Protein AF-A0A6P4IHX4-F1 (afdb_monomer)

Secondary structure (DSSP, 8-state):
------------------------HHHHHHHHHHHHHHHHHHTS-HHHHHHHHHHHHHHHHH--HHHHHHHHHHHHHHHHHHHHHHT--TT--HHHHHHHHHHHHHHHHHHHHHHHHHHHHHTT-HHHHHHGGGS--

Radius of gyration: 39.43 Å; Cα contacts (8 Å, |Δi|>4): 23; chains: 1; bounding box: 61×36×142 Å

Structure (mmCIF, N/CA/C/O backbone):
data_AF-A0A6P4IHX4-F1
#
_entry.id   AF-A0A6P4IHX4-F1
#
loop_
_atom_site.group_PDB
_atom_site.id
_atom_site.type_symbol
_atom_site.label_atom_id
_atom_site.label_alt_id
_atom_site.label_comp_id
_atom_site.label_asym_id
_atom_site.label_entity_id
_atom_site.label_seq_id
_atom_site.pdbx_PDB_ins_code
_atom_site.Cartn_x
_atom_site.Cartn_y
_atom_site.Cartn_z
_atom_site.occupancy
_atom_site.B_iso_or_equiv
_atom_site.auth_seq_id
_atom_site.auth_comp_id
_atom_site.auth_asym_id
_atom_site.auth_atom_id
_atom_site.pdbx_PDB_model_num
ATOM 1 N N . MET A 1 1 ? -36.033 1.390 111.497 1.00 37.97 1 MET A N 1
ATOM 2 C CA . MET A 1 1 ? -34.728 1.277 110.821 1.00 37.97 1 MET A CA 1
ATOM 3 C C . MET A 1 1 ? -34.992 1.172 109.328 1.00 37.97 1 MET A C 1
ATOM 5 O O . MET A 1 1 ? -35.688 0.250 108.931 1.00 37.97 1 MET A O 1
ATOM 9 N N . SER A 1 2 ? -34.483 2.158 108.582 1.00 41.50 2 SER A N 1
ATOM 10 C CA . SER A 1 2 ? -34.182 2.141 107.138 1.00 41.50 2 SER A CA 1
ATOM 11 C C . SER A 1 2 ? -35.314 2.346 106.110 1.00 41.50 2 SER A C 1
ATOM 13 O O . SER A 1 2 ? -35.940 1.413 105.625 1.00 41.50 2 SER A O 1
ATOM 15 N N . ASP A 1 3 ? -35.494 3.632 105.795 1.00 39.03 3 ASP A N 1
ATOM 16 C CA . ASP A 1 3 ? -35.328 4.294 104.488 1.00 39.03 3 ASP A CA 1
ATOM 17 C C . ASP A 1 3 ? -36.286 4.122 103.288 1.00 39.03 3 ASP A C 1
ATOM 19 O O . ASP A 1 3 ? -36.531 3.060 102.725 1.00 39.03 3 ASP A O 1
ATOM 23 N N . HIS A 1 4 ? -36.727 5.315 102.866 1.00 42.31 4 HIS A N 1
ATOM 24 C CA . HIS A 1 4 ? -37.283 5.789 101.601 1.00 42.31 4 HIS A CA 1
ATOM 25 C C . HIS A 1 4 ? -36.839 5.071 100.309 1.00 42.31 4 HIS A C 1
ATOM 27 O O . HIS A 1 4 ? -35.656 4.856 100.093 1.00 42.31 4 HIS A O 1
ATOM 33 N N . HIS A 1 5 ? -37.758 4.944 99.336 1.00 39.78 5 HIS A N 1
ATOM 34 C CA . HIS A 1 5 ? -37.693 5.752 98.104 1.00 39.78 5 HIS A CA 1
ATOM 35 C C . HIS A 1 5 ? -38.994 5.734 97.280 1.00 39.78 5 HIS A C 1
ATOM 37 O O . HIS A 1 5 ? -39.622 4.715 97.014 1.00 39.78 5 HIS A O 1
ATOM 43 N N . LYS A 1 6 ? -39.365 6.942 96.858 1.00 42.62 6 LYS A N 1
ATOM 44 C CA . LYS A 1 6 ? -40.478 7.341 95.994 1.00 42.62 6 LYS A CA 1
ATOM 45 C C . LYS A 1 6 ? -40.019 7.298 94.534 1.00 42.62 6 LYS A C 1
ATOM 47 O O . LYS A 1 6 ? -38.975 7.869 94.243 1.00 42.62 6 LYS A O 1
ATOM 52 N N . SER A 1 7 ? -40.804 6.748 93.603 1.00 36.88 7 SER A N 1
ATOM 53 C CA . SER A 1 7 ? -40.843 7.265 92.219 1.00 36.88 7 SER A CA 1
ATOM 54 C C . SER A 1 7 ? -42.035 6.756 91.393 1.00 36.88 7 SER A C 1
ATOM 56 O O . SER A 1 7 ? -42.055 5.666 90.842 1.00 36.88 7 SER A O 1
ATOM 58 N N . SER A 1 8 ? -43.035 7.635 91.325 1.00 35.47 8 SER A N 1
ATOM 59 C CA . SER A 1 8 ? -43.867 7.995 90.169 1.00 35.47 8 SER A CA 1
ATOM 60 C C . SER A 1 8 ? -43.667 7.206 88.863 1.00 35.47 8 SER A C 1
ATOM 62 O O . SER A 1 8 ? -42.659 7.344 88.165 1.00 35.47 8 SER A O 1
ATOM 64 N N . SER A 1 9 ? -44.722 6.492 88.474 1.00 39.66 9 SER A N 1
ATOM 65 C CA . SER A 1 9 ? -44.988 6.010 87.121 1.00 39.66 9 SER A CA 1
ATOM 66 C C . SER A 1 9 ? -45.097 7.181 86.132 1.00 39.66 9 SER A C 1
ATOM 68 O O . SER A 1 9 ? -46.128 7.853 86.056 1.00 39.66 9 SER A O 1
ATOM 70 N N . ARG A 1 10 ? -44.050 7.421 85.336 1.00 38.50 10 ARG A N 1
ATOM 71 C CA . ARG A 1 10 ? -44.093 8.342 84.190 1.00 38.50 10 ARG A CA 1
ATOM 72 C C . ARG A 1 10 ? -44.126 7.553 82.884 1.00 38.50 10 ARG A C 1
ATOM 74 O O . ARG A 1 10 ? -43.140 6.953 82.467 1.00 38.50 10 ARG A O 1
ATOM 81 N N . SER A 1 11 ? -45.293 7.597 82.250 1.00 43.78 11 SER A N 1
ATOM 82 C CA . SER A 1 11 ? -45.588 7.196 80.875 1.00 43.78 11 SER A CA 1
ATOM 83 C C . SER A 1 11 ? -44.483 7.589 79.883 1.00 43.78 11 SER A C 1
ATOM 85 O O . SER A 1 11 ? -44.185 8.776 79.725 1.00 43.78 11 SER A O 1
ATOM 87 N N . LYS A 1 12 ? -43.942 6.616 79.145 1.00 40.66 12 LYS A N 1
ATOM 88 C CA . LYS A 1 12 ? -43.183 6.854 77.910 1.00 40.66 12 LYS A CA 1
ATOM 89 C C . LYS A 1 12 ? -43.951 6.260 76.734 1.00 40.66 12 LYS A C 1
ATOM 91 O O . LYS A 1 12 ? -43.830 5.086 76.411 1.00 40.66 12 LYS A O 1
ATOM 96 N N . SER A 1 13 ? -44.771 7.104 76.118 1.00 41.66 13 SER A N 1
ATOM 97 C CA . SER A 1 13 ? -45.309 6.897 74.780 1.00 41.66 13 SER A CA 1
ATOM 98 C C . SER A 1 13 ? -44.179 7.100 73.765 1.00 41.66 13 SER A C 1
ATOM 100 O O . SER A 1 13 ? -43.834 8.222 73.391 1.00 41.66 13 SER A O 1
ATOM 102 N N . GLU A 1 14 ? -43.556 6.008 73.328 1.00 42.78 14 GLU A N 1
ATOM 103 C CA . GLU A 1 14 ? -42.599 6.062 72.225 1.00 42.78 14 GLU A CA 1
ATOM 104 C C . GLU A 1 14 ? -43.345 6.255 70.899 1.00 42.78 14 GLU A C 1
ATOM 106 O O . GLU A 1 14 ? -44.074 5.397 70.399 1.00 42.78 14 GLU A O 1
ATOM 111 N N . LYS A 1 15 ? -43.182 7.458 70.348 1.00 42.06 15 LYS A N 1
ATOM 112 C CA . LYS A 1 15 ? -43.713 7.898 69.061 1.00 42.06 15 LYS A CA 1
ATOM 113 C C . LYS A 1 15 ? -43.128 7.037 67.934 1.00 42.06 15 LYS A C 1
ATOM 115 O O . LYS A 1 15 ? -41.939 7.125 67.635 1.00 42.06 15 LYS A O 1
ATOM 120 N N . LYS A 1 16 ? -43.975 6.273 67.235 1.00 45.44 16 LYS A N 1
ATOM 121 C CA . LYS A 1 16 ? -43.646 5.708 65.916 1.00 45.44 16 LYS A CA 1
ATOM 122 C C . LYS A 1 16 ? -43.424 6.860 64.929 1.00 45.44 16 LYS A C 1
ATOM 124 O O . LYS A 1 16 ? -44.371 7.485 64.462 1.00 45.44 16 LYS A O 1
ATOM 129 N N . LEU A 1 17 ? -42.163 7.149 64.615 1.00 41.41 17 LEU A N 1
ATOM 130 C CA . LEU A 1 17 ? -41.785 8.083 63.557 1.00 41.41 17 LEU A CA 1
ATOM 131 C C . LEU A 1 17 ? -42.208 7.510 62.197 1.00 41.41 17 LEU A C 1
ATOM 133 O O . LEU A 1 17 ? -41.604 6.572 61.674 1.00 41.41 17 LEU A O 1
ATOM 137 N N . HIS A 1 18 ? -43.256 8.087 61.612 1.00 44.84 18 HIS A N 1
ATOM 138 C CA . HIS A 1 18 ? -43.625 7.854 60.222 1.00 44.84 18 HIS A CA 1
ATOM 139 C C . HIS A 1 18 ? -42.471 8.282 59.307 1.00 44.84 18 HIS A C 1
ATOM 141 O O . HIS A 1 18 ? -42.215 9.468 59.104 1.00 44.84 18 HIS A O 1
ATOM 147 N N . LYS A 1 19 ? -41.764 7.308 58.725 1.00 50.34 19 LYS A N 1
ATOM 148 C CA . LYS A 1 19 ? -40.764 7.550 57.680 1.00 50.34 19 LYS A CA 1
ATOM 149 C C . LYS A 1 19 ? -41.489 7.989 56.408 1.00 50.34 19 LYS A C 1
ATOM 151 O O . LYS A 1 19 ? -41.909 7.155 55.605 1.00 50.34 19 LYS A O 1
ATOM 156 N N . VAL A 1 20 ? -41.661 9.300 56.244 1.00 49.84 20 VAL A N 1
ATOM 157 C CA . VAL A 1 20 ? -42.208 9.915 55.030 1.00 49.84 20 VAL A CA 1
ATOM 158 C C . VAL A 1 20 ? -41.314 9.507 53.859 1.00 49.84 20 VAL A C 1
ATOM 160 O O . VAL A 1 20 ? -40.174 9.954 53.725 1.00 49.84 20 VAL A O 1
ATOM 163 N N . LYS A 1 21 ? -41.808 8.599 53.010 1.00 57.47 21 LYS A N 1
ATOM 164 C CA . LYS A 1 21 ? -41.170 8.282 51.731 1.00 57.47 21 LYS A CA 1
ATOM 165 C C . LYS A 1 21 ? -41.309 9.517 50.846 1.00 57.47 21 LYS A C 1
ATOM 167 O O . LYS A 1 21 ? -42.325 9.683 50.182 1.00 57.47 21 LYS A O 1
ATOM 172 N N . SER A 1 22 ? -40.286 10.369 50.843 1.00 55.59 22 SER A N 1
ATOM 173 C CA . SER A 1 22 ? -40.121 11.430 49.848 1.00 55.59 22 SER A CA 1
ATOM 174 C C . SER A 1 22 ? -40.274 10.817 48.448 1.00 55.59 22 SER A C 1
ATOM 176 O O . SER A 1 22 ? -39.455 10.001 48.006 1.00 55.59 22 SER A O 1
ATOM 178 N N . HIS A 1 23 ? -41.389 11.135 47.787 1.00 62.31 23 HIS A N 1
ATOM 179 C CA . HIS A 1 23 ? -41.649 10.757 46.405 1.00 62.31 23 HIS A CA 1
ATOM 180 C C . HIS A 1 23 ? -40.810 11.674 45.518 1.00 62.31 23 HIS A C 1
ATOM 182 O O . HIS A 1 23 ? -41.264 12.722 45.074 1.00 62.31 23 HIS A O 1
ATOM 188 N N . ASP A 1 24 ? -39.564 11.273 45.291 1.00 73.19 24 ASP A N 1
ATOM 189 C CA . ASP A 1 24 ? -38.663 11.942 44.364 1.00 73.19 24 ASP A CA 1
ATOM 190 C C . ASP A 1 24 ? -38.947 11.438 42.929 1.00 73.19 24 ASP A C 1
ATOM 192 O O . ASP A 1 24 ? -38.629 10.281 42.593 1.00 73.19 24 ASP A O 1
ATOM 196 N N . PRO A 1 25 ? -39.575 12.259 42.065 1.00 70.50 25 PRO A N 1
ATOM 197 C CA . PRO A 1 25 ? -39.900 11.870 40.699 1.00 70.50 25 PRO A CA 1
ATOM 198 C C . PRO A 1 25 ? -38.644 11.548 39.873 1.00 70.50 25 PRO A C 1
ATOM 200 O O . PRO A 1 25 ? -38.707 10.651 39.024 1.00 70.50 25 PRO A O 1
ATOM 203 N N . LEU A 1 26 ? -37.482 12.151 40.176 1.00 66.75 26 LEU A N 1
ATOM 204 C CA . LEU A 1 26 ? -36.218 11.832 39.504 1.00 66.75 26 LEU A CA 1
ATOM 205 C C . LEU A 1 26 ? -35.734 10.424 39.851 1.00 66.75 26 LEU A C 1
ATOM 207 O O . LEU A 1 26 ? -35.276 9.692 38.969 1.00 66.75 26 LEU A O 1
ATOM 211 N N . LYS A 1 27 ? -35.876 9.977 41.106 1.00 73.62 27 LYS A N 1
ATOM 212 C CA . LYS A 1 27 ? -35.527 8.593 41.491 1.00 73.62 27 LYS A CA 1
ATOM 213 C C . LYS A 1 27 ? -36.417 7.569 40.789 1.00 73.62 27 LYS A C 1
ATOM 215 O O . LYS A 1 27 ? -35.935 6.512 40.371 1.00 73.62 27 LYS A O 1
ATOM 220 N N . LYS A 1 28 ? -37.706 7.876 40.609 1.00 75.69 28 LYS A N 1
ATOM 221 C CA . LYS A 1 28 ? -38.658 7.025 39.873 1.00 75.69 28 LYS A CA 1
ATOM 222 C C . LYS A 1 28 ? -38.330 6.978 38.377 1.00 75.69 28 LYS A C 1
ATOM 224 O O . LYS A 1 28 ? -38.352 5.896 37.785 1.00 75.69 28 LYS A O 1
ATOM 229 N N . GLN A 1 29 ? -37.967 8.114 37.781 1.00 74.75 29 GLN A N 1
ATOM 230 C CA . GLN A 1 29 ? -37.556 8.211 36.379 1.00 74.75 29 GLN A CA 1
ATOM 231 C C . GLN A 1 29 ? -36.240 7.461 36.117 1.00 74.75 29 GLN A C 1
ATOM 233 O O . GLN A 1 29 ? -36.190 6.636 35.203 1.00 74.75 29 GLN A O 1
ATOM 238 N N . LYS A 1 30 ? -35.221 7.631 36.973 1.00 74.00 30 LYS A N 1
ATOM 239 C CA . LYS A 1 30 ? -33.947 6.889 36.901 1.00 74.00 30 LYS A CA 1
ATOM 240 C C . LYS A 1 30 ? -34.155 5.376 37.010 1.00 74.00 30 LYS A C 1
ATOM 242 O O . LYS A 1 30 ? -33.624 4.622 36.197 1.00 74.00 30 LYS A O 1
ATOM 247 N N . LYS A 1 31 ? -35.000 4.912 37.943 1.00 80.19 31 LYS A N 1
ATOM 248 C CA . LYS A 1 31 ? -35.352 3.482 38.062 1.00 80.19 31 LYS A CA 1
ATOM 249 C C . LYS A 1 31 ? -36.050 2.942 36.811 1.00 80.19 31 LYS A C 1
ATOM 251 O O . LYS A 1 31 ? -35.769 1.820 36.391 1.00 80.19 31 LYS A O 1
ATOM 256 N N . ARG A 1 32 ? -36.944 3.723 36.193 1.00 78.44 32 ARG A N 1
ATOM 257 C CA . ARG A 1 32 ? -37.621 3.345 34.940 1.00 78.44 32 ARG A CA 1
ATOM 258 C C . ARG A 1 32 ? -36.645 3.279 33.763 1.00 78.44 32 ARG A C 1
ATOM 260 O O . ARG A 1 32 ? -36.706 2.316 33.003 1.00 78.44 32 ARG A O 1
ATOM 267 N N . ALA A 1 33 ? -35.734 4.243 33.640 1.00 75.69 33 ALA A N 1
ATOM 268 C CA . ALA A 1 33 ? -34.693 4.248 32.613 1.00 75.69 33 ALA A CA 1
ATOM 269 C C . ALA A 1 33 ? -33.747 3.043 32.757 1.00 75.69 33 ALA A C 1
ATOM 271 O O . ALA A 1 33 ? -33.537 2.308 31.795 1.00 75.69 33 ALA A O 1
ATOM 272 N N . LEU A 1 34 ? -33.283 2.756 33.978 1.00 76.94 34 LEU A N 1
ATOM 273 C CA . LEU A 1 34 ? -32.429 1.601 34.266 1.00 76.94 34 LEU A CA 1
ATOM 274 C C . LEU A 1 34 ? -33.136 0.266 33.967 1.00 76.94 34 LEU A C 1
ATOM 276 O O . LEU A 1 34 ? -32.531 -0.653 33.418 1.00 76.94 34 LEU A O 1
ATOM 280 N N . LYS A 1 35 ? -34.440 0.164 34.265 1.00 77.81 35 LYS A N 1
ATOM 281 C CA . LYS A 1 35 ? -35.260 -1.013 33.928 1.00 77.81 35 LYS A CA 1
ATOM 282 C C . LYS A 1 35 ? -35.427 -1.185 32.412 1.00 77.81 35 LYS A C 1
ATOM 284 O O . LYS A 1 35 ? -35.396 -2.315 31.933 1.00 77.81 35 LYS A O 1
ATOM 289 N N . LYS A 1 36 ? -35.579 -0.091 31.654 1.00 71.38 36 LYS A N 1
ATOM 290 C CA . LYS A 1 36 ? -35.624 -0.120 30.179 1.00 71.38 36 LYS A CA 1
ATOM 291 C C . LYS A 1 36 ? -34.280 -0.549 29.581 1.00 71.38 36 LYS A C 1
ATOM 293 O O . LYS A 1 36 ? -34.272 -1.375 28.674 1.00 71.38 36 LYS A O 1
ATOM 298 N N . LEU A 1 37 ? -33.167 -0.054 30.127 1.00 66.12 37 LEU A N 1
ATOM 299 C CA . LEU A 1 37 ? -31.821 -0.439 29.698 1.00 66.12 37 LEU A CA 1
ATOM 300 C C . LEU A 1 37 ? -31.554 -1.930 29.957 1.00 66.12 37 LEU A C 1
ATOM 302 O O . LEU A 1 37 ? -31.129 -2.636 29.051 1.00 66.12 37 LEU A O 1
ATOM 306 N N . ARG A 1 38 ? -31.898 -2.438 31.150 1.00 68.69 38 ARG A N 1
ATOM 307 C CA . ARG A 1 38 ? -31.767 -3.868 31.492 1.00 68.69 38 ARG A CA 1
ATOM 308 C C . ARG A 1 38 ? -32.622 -4.782 30.613 1.00 68.69 38 ARG A C 1
ATOM 310 O O . ARG A 1 38 ? -32.167 -5.852 30.235 1.00 68.69 38 ARG A O 1
ATOM 317 N N . ARG A 1 39 ? -33.842 -4.362 30.259 1.00 66.00 39 ARG A N 1
ATOM 318 C CA . ARG A 1 39 ? -34.708 -5.127 29.344 1.00 66.00 39 ARG A CA 1
ATOM 319 C C . ARG A 1 39 ? -34.155 -5.184 27.923 1.00 66.00 39 ARG A C 1
ATOM 321 O O . ARG A 1 39 ? -34.258 -6.225 27.293 1.00 66.00 39 ARG A O 1
ATOM 328 N N . ARG A 1 40 ? -33.545 -4.097 27.437 1.00 61.09 40 ARG A N 1
ATOM 329 C CA . ARG A 1 40 ? -32.833 -4.112 26.152 1.00 61.09 40 ARG A CA 1
ATOM 330 C C . ARG A 1 40 ? -31.572 -4.970 26.223 1.00 61.09 40 ARG A C 1
ATOM 332 O O . ARG A 1 40 ? -31.344 -5.738 25.308 1.00 61.09 40 ARG A O 1
ATOM 339 N N . ALA A 1 41 ? -30.820 -4.914 27.320 1.00 59.66 41 ALA A N 1
ATOM 340 C CA . ALA A 1 41 ? -29.628 -5.741 27.511 1.00 59.66 41 ALA A CA 1
ATOM 341 C C . ALA A 1 41 ? -29.933 -7.251 27.525 1.00 59.66 41 ALA A C 1
ATOM 343 O O . ALA A 1 41 ? -29.129 -8.025 27.029 1.00 59.66 41 ALA A O 1
ATOM 344 N N . ALA A 1 42 ? -31.097 -7.673 28.030 1.00 61.41 42 ALA A N 1
ATOM 345 C CA . ALA A 1 42 ? -31.510 -9.081 28.021 1.00 61.41 42 ALA A CA 1
ATOM 346 C C . ALA A 1 42 ? -31.842 -9.626 26.616 1.00 61.41 42 ALA A C 1
ATOM 348 O O . ALA A 1 42 ? -31.764 -10.830 26.402 1.00 61.41 42 ALA A O 1
ATOM 349 N N . ALA A 1 43 ? -32.200 -8.756 25.666 1.00 65.88 43 ALA A N 1
ATOM 350 C CA . ALA A 1 43 ? -32.455 -9.136 24.274 1.00 65.88 43 ALA A CA 1
ATOM 351 C C . ALA A 1 43 ? -31.176 -9.163 23.422 1.00 65.88 43 ALA A C 1
ATOM 353 O O . ALA A 1 43 ? -31.205 -9.593 22.271 1.00 65.88 43 ALA A O 1
ATOM 354 N N . VAL A 1 44 ? -30.057 -8.680 23.964 1.00 67.69 44 VAL A N 1
ATOM 355 C CA . VAL A 1 44 ? -28.795 -8.600 23.242 1.00 67.69 44 VAL A CA 1
ATOM 356 C C . VAL A 1 44 ? -27.872 -9.677 23.784 1.00 67.69 44 VAL A C 1
ATOM 358 O O . VAL A 1 44 ? -27.513 -9.676 24.959 1.00 67.69 44 VAL A O 1
ATOM 361 N N . ASN A 1 45 ? -27.492 -10.617 22.920 1.00 83.94 45 ASN A N 1
ATOM 362 C CA . ASN A 1 45 ? -26.494 -11.629 23.240 1.00 83.94 45 ASN A CA 1
ATOM 363 C C . ASN A 1 45 ? -25.152 -10.920 23.490 1.00 83.94 45 ASN A C 1
ATOM 365 O O . ASN A 1 45 ? -24.418 -10.610 22.554 1.00 83.94 45 ASN A O 1
ATOM 369 N N . PHE A 1 46 ? -24.872 -10.604 24.756 1.00 84.62 46 PHE A N 1
ATOM 370 C CA . PHE A 1 46 ? -23.704 -9.831 25.172 1.00 84.62 46 PHE A CA 1
ATOM 371 C C . PHE A 1 46 ? -22.375 -10.446 24.690 1.00 84.62 46 PHE A C 1
ATOM 373 O O . PHE A 1 46 ? -21.562 -9.696 24.146 1.00 84.62 46 PHE A O 1
ATOM 380 N N . PRO A 1 47 ? -22.152 -11.777 24.779 1.00 89.19 47 PRO A N 1
ATOM 381 C CA . PRO A 1 47 ? -20.998 -12.424 24.150 1.00 89.19 47 PRO A CA 1
ATOM 382 C C . PRO A 1 47 ? -20.875 -12.140 22.649 1.00 89.19 47 PRO A C 1
ATOM 384 O O . PRO A 1 47 ? -19.800 -11.774 22.175 1.00 89.19 47 PRO A O 1
ATOM 387 N N . TYR A 1 48 ? -21.976 -12.263 21.905 1.00 90.00 48 TYR A N 1
ATOM 388 C CA . TYR A 1 48 ? -21.993 -12.021 20.463 1.00 90.00 48 TYR A CA 1
ATOM 389 C C . TYR A 1 48 ? -21.763 -10.543 20.120 1.00 90.00 48 TYR A C 1
ATOM 391 O O . TYR A 1 48 ? -20.973 -10.224 19.236 1.00 90.00 48 TYR A O 1
ATOM 399 N N . GLN A 1 49 ? -22.373 -9.623 20.866 1.00 89.31 49 GLN A N 1
ATOM 400 C CA . GLN A 1 49 ? -22.160 -8.187 20.696 1.00 89.31 49 GLN A CA 1
ATOM 401 C C . GLN A 1 49 ? -20.709 -7.791 21.001 1.00 89.31 49 GLN A C 1
ATOM 403 O O . GLN A 1 49 ? -20.116 -7.000 20.268 1.00 89.31 49 GLN A O 1
ATOM 408 N N . LEU A 1 50 ? -20.112 -8.366 22.049 1.00 90.69 50 LEU A N 1
ATOM 409 C CA . LEU A 1 50 ? -18.706 -8.159 22.382 1.00 90.69 50 LEU A CA 1
ATOM 410 C C . LEU A 1 50 ? -17.782 -8.728 21.297 1.00 90.69 50 LEU A C 1
ATOM 412 O O . LEU A 1 50 ? -16.779 -8.099 20.959 1.00 90.69 50 LEU A O 1
ATOM 416 N N . PHE A 1 51 ? -18.118 -9.890 20.730 1.00 93.12 51 PHE A N 1
ATOM 417 C CA . PHE A 1 51 ? -17.413 -10.461 19.584 1.00 93.12 51 PHE A CA 1
ATOM 418 C C . PHE A 1 51 ? -17.465 -9.528 18.367 1.00 93.12 51 PHE A C 1
ATOM 420 O O . PHE A 1 51 ? -16.410 -9.186 17.832 1.00 93.12 51 PHE A O 1
ATOM 427 N N . LEU A 1 52 ? -18.657 -9.062 17.977 1.00 92.25 52 LEU A N 1
ATOM 428 C CA . LEU A 1 52 ? -18.832 -8.122 16.866 1.00 92.25 52 LEU A CA 1
ATOM 429 C C . LEU A 1 52 ? -18.049 -6.830 17.098 1.00 92.25 52 LEU A C 1
ATOM 431 O O . LEU A 1 52 ? -17.323 -6.389 16.215 1.00 92.25 52 LEU A O 1
ATOM 435 N N . TYR A 1 53 ? -18.120 -6.264 18.303 1.00 90.44 53 TYR A N 1
ATOM 436 C CA . TYR A 1 53 ? -17.367 -5.064 18.660 1.00 90.44 53 TYR A CA 1
ATOM 437 C C . TYR A 1 53 ? -15.852 -5.271 18.537 1.00 90.44 53 TYR A C 1
ATOM 439 O O . TYR A 1 53 ? -15.151 -4.443 17.960 1.00 90.44 53 TYR A O 1
ATOM 447 N N . ARG A 1 54 ? -15.325 -6.401 19.024 1.00 90.44 54 ARG A N 1
ATOM 448 C CA . ARG A 1 54 ? -13.901 -6.742 18.874 1.00 90.44 54 ARG A CA 1
ATOM 449 C C . ARG A 1 54 ? -13.504 -6.909 17.407 1.00 90.44 54 ARG A C 1
ATOM 451 O O . ARG A 1 54 ? -12.403 -6.503 17.042 1.00 90.44 54 ARG A O 1
ATOM 458 N N . GLN A 1 55 ? -14.370 -7.493 16.579 1.00 87.06 55 GLN A N 1
ATOM 459 C CA . GLN A 1 55 ? -14.133 -7.601 15.139 1.00 87.06 55 GLN A CA 1
ATOM 460 C C . GLN A 1 55 ? -14.143 -6.231 14.463 1.00 87.06 55 GLN A C 1
ATOM 462 O O . GLN A 1 55 ? -13.243 -5.948 13.679 1.00 87.06 55 GLN A O 1
ATOM 467 N N . GLU A 1 56 ? -15.075 -5.355 14.825 1.00 83.38 56 GLU A N 1
ATOM 468 C CA . GLU A 1 56 ? -15.148 -3.993 14.300 1.00 83.38 56 GLU A CA 1
ATOM 469 C C . GLU A 1 56 ? -13.910 -3.171 14.686 1.00 83.38 56 GLU A C 1
ATOM 471 O O . GLU A 1 56 ? -13.312 -2.511 13.842 1.00 83.38 56 GLU A O 1
ATOM 476 N N . LEU A 1 57 ? -13.430 -3.292 15.930 1.00 81.12 57 LEU A N 1
ATOM 477 C CA . LEU A 1 57 ? -12.176 -2.665 16.360 1.00 81.12 57 LEU A CA 1
ATOM 478 C C . LEU A 1 57 ? -10.959 -3.180 15.579 1.00 81.12 57 LEU A C 1
ATOM 480 O O . LEU A 1 57 ? -10.056 -2.405 15.259 1.00 81.12 57 LEU A O 1
ATOM 484 N N . LYS A 1 58 ? -10.907 -4.482 15.271 1.00 77.50 58 LYS A N 1
ATOM 485 C CA . LYS A 1 58 ? -9.845 -5.050 14.427 1.00 77.50 58 LYS A CA 1
ATOM 486 C C . LYS A 1 58 ? -9.946 -4.541 12.993 1.00 77.50 58 LYS A C 1
ATOM 488 O O . LYS A 1 58 ? -8.913 -4.223 12.413 1.00 77.50 58 LYS A O 1
ATOM 493 N N . ARG A 1 59 ? -11.163 -4.429 12.453 1.00 70.81 59 ARG A N 1
ATOM 494 C CA . ARG A 1 59 ? -11.450 -3.886 11.122 1.00 70.81 59 ARG A CA 1
ATOM 495 C C . ARG A 1 59 ? -10.997 -2.431 11.022 1.00 70.81 59 ARG A C 1
ATOM 497 O O . ARG A 1 59 ? -10.147 -2.136 10.198 1.00 70.81 59 ARG A O 1
ATOM 504 N N . ALA A 1 60 ? -11.389 -1.575 11.963 1.00 62.00 60 ALA A N 1
ATOM 505 C CA . ALA A 1 60 ? -10.956 -0.177 12.024 1.00 62.00 60 ALA A CA 1
ATOM 506 C C . ALA A 1 60 ? -9.424 -0.012 12.127 1.00 62.00 60 ALA A C 1
ATOM 508 O O . ALA A 1 60 ? -8.849 0.884 11.517 1.00 62.00 60 ALA A O 1
ATOM 509 N N . ARG A 1 61 ? -8.731 -0.906 12.849 1.00 61.50 61 ARG A N 1
ATOM 510 C CA . ARG A 1 61 ? -7.252 -0.926 12.932 1.00 61.50 61 ARG A CA 1
ATOM 511 C C . ARG A 1 61 ? -6.562 -1.556 11.713 1.00 61.50 61 ARG A C 1
ATOM 513 O O . ARG A 1 61 ? -5.348 -1.394 11.534 1.00 61.50 61 ARG A O 1
ATOM 520 N N . ALA A 1 62 ? -7.296 -2.328 10.917 1.00 57.09 62 ALA A N 1
ATOM 521 C CA . ALA A 1 62 ? -6.842 -2.933 9.667 1.00 57.09 62 ALA A CA 1
ATOM 522 C C . ALA A 1 62 ? -7.145 -2.037 8.454 1.00 57.09 62 ALA A C 1
ATOM 524 O O . ALA A 1 62 ? -6.420 -2.088 7.459 1.00 57.09 62 ALA A O 1
ATOM 525 N N . ASP A 1 63 ? -8.149 -1.170 8.567 1.00 55.88 63 ASP A N 1
ATOM 526 C CA . ASP A 1 63 ? -8.643 -0.262 7.537 1.00 55.88 63 ASP A CA 1
ATOM 527 C C . ASP A 1 63 ? -7.792 1.007 7.436 1.00 55.88 63 ASP A C 1
ATOM 529 O O . ASP A 1 63 ? -8.291 2.124 7.322 1.00 55.88 63 ASP A O 1
ATOM 533 N N . PHE A 1 64 ? -6.472 0.851 7.347 1.00 62.44 64 PHE A N 1
ATOM 534 C CA . PHE A 1 64 ? -5.703 1.855 6.624 1.00 62.44 64 PHE A CA 1
ATOM 535 C C . PHE A 1 64 ? -5.933 1.593 5.133 1.00 62.44 64 PHE A C 1
ATOM 537 O O . PHE A 1 64 ? -5.107 0.975 4.458 1.00 62.44 64 PHE A O 1
ATOM 544 N N . SER A 1 65 ? -7.104 2.011 4.636 1.00 70.81 65 SER A N 1
ATOM 545 C CA . SER A 1 65 ? -7.542 1.830 3.243 1.00 70.81 65 SER A CA 1
ATOM 546 C C . SER A 1 65 ? -6.424 2.197 2.261 1.00 70.81 65 SER A C 1
ATOM 548 O O . SER A 1 65 ? -6.124 1.441 1.338 1.00 70.81 65 SER A O 1
ATOM 550 N N . TYR A 1 66 ? -5.697 3.282 2.554 1.00 78.69 66 TYR A N 1
ATOM 551 C CA . TYR A 1 66 ? -4.536 3.710 1.783 1.00 78.69 66 TYR A CA 1
ATOM 552 C C . TYR A 1 66 ? -3.401 2.677 1.747 1.00 78.69 66 TYR A C 1
ATOM 554 O O . TYR A 1 66 ? -2.841 2.446 0.684 1.00 78.69 66 TYR A O 1
ATOM 562 N N . LEU A 1 67 ? -3.047 2.037 2.867 1.00 83.06 67 LEU A N 1
ATOM 563 C CA . LEU A 1 67 ? -1.949 1.066 2.910 1.00 83.06 67 LEU A CA 1
ATOM 564 C C . LEU A 1 67 ? -2.314 -0.195 2.125 1.00 83.06 67 LEU A C 1
ATOM 566 O O . LEU A 1 67 ? -1.489 -0.720 1.381 1.00 83.06 67 LEU A O 1
ATOM 570 N N . ARG A 1 68 ? -3.562 -0.656 2.263 1.00 85.81 68 ARG A N 1
ATOM 571 C CA . ARG A 1 68 ? -4.083 -1.798 1.504 1.00 85.81 68 ARG A CA 1
ATOM 572 C C . ARG A 1 68 ? -4.098 -1.496 0.006 1.00 85.81 68 ARG A C 1
ATOM 574 O O . ARG A 1 68 ? -3.568 -2.280 -0.775 1.00 85.81 68 ARG A O 1
ATOM 581 N N . LEU A 1 69 ? -4.640 -0.339 -0.378 1.00 86.88 69 LEU A N 1
ATOM 582 C CA . LEU A 1 69 ? -4.684 0.113 -1.767 1.00 86.88 69 LEU A CA 1
ATOM 583 C C . LEU A 1 69 ? -3.278 0.304 -2.349 1.00 86.88 69 LEU A C 1
ATOM 585 O O . LEU A 1 69 ? -3.015 -0.120 -3.467 1.00 86.88 69 LEU A O 1
ATOM 589 N N . SER A 1 70 ? -2.360 0.894 -1.583 1.00 89.12 70 SER A N 1
ATOM 590 C CA . SER A 1 70 ? -0.983 1.133 -2.025 1.00 89.12 70 SER A CA 1
ATOM 591 C C . SER A 1 70 ? -0.220 -0.173 -2.223 1.00 89.12 70 SER A C 1
ATOM 593 O O . SER A 1 70 ? 0.478 -0.308 -3.220 1.00 89.12 70 SER A O 1
ATOM 595 N N . LYS A 1 71 ? -0.403 -1.168 -1.343 1.00 90.31 71 LYS A N 1
ATOM 596 C CA . LYS A 1 71 ? 0.155 -2.518 -1.537 1.00 90.31 71 LYS A CA 1
ATOM 597 C C . LYS A 1 71 ? -0.368 -3.172 -2.817 1.00 90.31 71 LYS A C 1
ATOM 599 O O . LYS A 1 71 ? 0.425 -3.718 -3.576 1.00 90.31 71 LYS A O 1
ATOM 604 N N . ALA A 1 72 ? -1.672 -3.071 -3.080 1.00 93.56 72 ALA A N 1
ATOM 605 C CA . ALA A 1 72 ? -2.257 -3.576 -4.321 1.00 93.56 72 ALA A CA 1
ATOM 606 C C . ALA A 1 72 ? -1.694 -2.843 -5.550 1.00 93.56 72 ALA A C 1
ATOM 608 O O . ALA A 1 72 ? -1.308 -3.480 -6.523 1.00 93.56 72 ALA A O 1
ATOM 609 N N . LYS A 1 73 ? -1.567 -1.511 -5.486 1.00 94.62 73 LYS A N 1
ATOM 610 C CA . LYS A 1 73 ? -0.981 -0.706 -6.563 1.00 94.62 73 LYS A CA 1
ATOM 611 C C . LYS A 1 73 ? 0.473 -1.092 -6.839 1.00 94.62 73 LYS A C 1
ATOM 613 O O . LYS A 1 73 ? 0.840 -1.210 -8.002 1.00 94.62 73 LYS A O 1
ATOM 618 N N . ILE A 1 74 ? 1.275 -1.336 -5.800 1.00 94.75 74 ILE A N 1
ATOM 619 C CA . ILE A 1 74 ? 2.644 -1.853 -5.945 1.00 94.75 74 ILE A CA 1
ATOM 620 C C . ILE A 1 74 ? 2.621 -3.200 -6.669 1.00 94.75 74 ILE A C 1
ATOM 622 O O . ILE A 1 74 ? 3.314 -3.332 -7.667 1.00 94.75 74 ILE A O 1
ATOM 626 N N . ALA A 1 75 ? 1.807 -4.160 -6.217 1.00 95.44 75 ALA A N 1
ATOM 627 C CA . ALA A 1 75 ? 1.735 -5.493 -6.821 1.00 95.44 75 ALA A CA 1
ATOM 628 C C . ALA A 1 75 ? 1.365 -5.441 -8.314 1.00 95.44 75 ALA A C 1
ATOM 630 O O . ALA A 1 75 ? 2.088 -5.982 -9.145 1.00 95.44 75 ALA A O 1
ATOM 631 N N . LEU A 1 76 ? 0.309 -4.701 -8.660 1.00 95.88 76 LEU A N 1
ATOM 632 C CA . LEU A 1 76 ? -0.122 -4.529 -10.050 1.00 95.88 76 LEU A CA 1
ATOM 633 C C . LEU A 1 76 ? 0.946 -3.839 -10.909 1.00 95.88 76 LEU A C 1
ATOM 635 O O . LEU A 1 76 ? 1.156 -4.223 -12.057 1.00 95.88 76 LEU A O 1
ATOM 639 N N . THR A 1 77 ? 1.644 -2.840 -10.357 1.00 95.38 77 THR A N 1
ATOM 640 C CA . THR A 1 77 ? 2.726 -2.150 -11.080 1.00 95.38 77 THR A CA 1
ATOM 641 C C . THR A 1 77 ? 3.922 -3.081 -11.290 1.00 95.38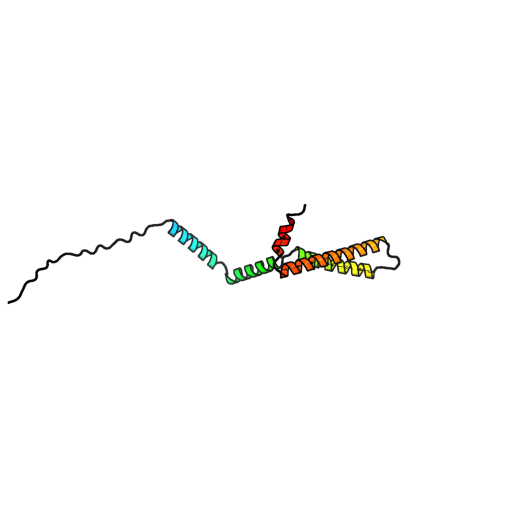 77 THR A C 1
ATOM 643 O O . THR A 1 77 ? 4.472 -3.103 -12.385 1.00 95.38 77 THR A O 1
ATOM 646 N N . SER A 1 78 ? 4.287 -3.903 -10.297 1.00 95.31 78 SER A N 1
ATOM 647 C CA . SER A 1 78 ? 5.329 -4.931 -10.443 1.00 95.31 78 SER A CA 1
ATOM 648 C C . SER A 1 78 ? 5.007 -5.900 -11.577 1.00 95.31 78 SER A C 1
ATOM 650 O O . SER A 1 78 ? 5.869 -6.194 -12.400 1.00 95.31 78 SER A O 1
ATOM 652 N N . GLU A 1 79 ? 3.764 -6.389 -11.634 1.00 95.56 79 GLU A N 1
ATOM 653 C CA . GLU A 1 79 ? 3.317 -7.296 -12.694 1.00 95.56 79 GLU A CA 1
ATOM 654 C C . GLU A 1 79 ? 3.347 -6.624 -14.068 1.00 95.56 79 GLU A C 1
ATOM 656 O O . GLU A 1 79 ? 3.769 -7.240 -15.045 1.00 95.56 79 GLU A O 1
ATOM 661 N N . LEU A 1 80 ? 2.923 -5.360 -14.154 1.00 93.62 80 LEU A N 1
ATOM 662 C CA . LEU A 1 80 ? 2.960 -4.594 -15.397 1.00 93.62 80 LEU A CA 1
ATOM 663 C C . LEU A 1 80 ? 4.398 -4.392 -15.889 1.00 93.62 80 LEU A C 1
ATOM 665 O O . LEU A 1 80 ? 4.673 -4.623 -17.065 1.00 93.62 80 LEU A O 1
ATOM 669 N N . ILE A 1 81 ? 5.314 -4.023 -14.990 1.00 93.31 81 ILE A N 1
ATOM 670 C CA . ILE A 1 81 ? 6.743 -3.881 -15.290 1.00 93.31 81 ILE A CA 1
ATOM 671 C C . ILE A 1 81 ? 7.318 -5.218 -15.757 1.00 93.31 81 ILE A C 1
ATOM 673 O O . ILE A 1 81 ? 7.988 -5.254 -16.782 1.00 93.31 81 ILE A O 1
ATOM 677 N N . ALA A 1 82 ? 7.032 -6.321 -15.060 1.00 93.56 82 ALA A N 1
ATOM 678 C CA . ALA A 1 82 ? 7.524 -7.645 -15.435 1.00 93.56 82 ALA A CA 1
ATOM 679 C C . ALA A 1 82 ? 7.040 -8.064 -16.832 1.00 93.56 82 ALA A C 1
ATOM 681 O O . ALA A 1 82 ? 7.831 -8.549 -17.640 1.00 93.56 82 ALA A O 1
ATOM 682 N N . LYS A 1 83 ? 5.763 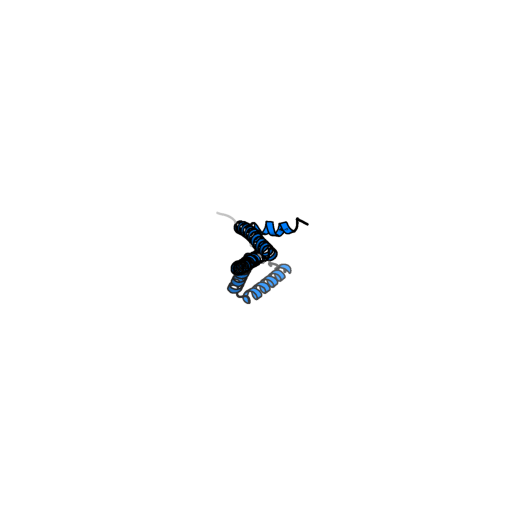-7.810 -17.149 1.00 91.56 83 LYS A N 1
ATOM 683 C CA . LYS A 1 83 ? 5.200 -8.053 -18.486 1.00 91.56 83 LYS A CA 1
ATOM 684 C C . LYS A 1 83 ? 5.892 -7.205 -19.553 1.00 91.56 83 LYS A C 1
ATOM 686 O O . LYS A 1 83 ? 6.306 -7.747 -20.571 1.00 91.56 83 LYS A O 1
ATOM 691 N N . LYS A 1 84 ? 6.058 -5.902 -19.303 1.00 89.00 84 LYS A N 1
ATOM 692 C CA . LYS A 1 84 ? 6.709 -4.958 -20.229 1.00 89.00 84 LYS A CA 1
ATOM 693 C C . LYS A 1 84 ? 8.189 -5.286 -20.448 1.00 89.00 84 LYS A C 1
ATOM 695 O O . LYS A 1 84 ? 8.656 -5.224 -21.576 1.00 89.00 84 LYS A O 1
ATOM 700 N N . MET A 1 85 ? 8.908 -5.676 -19.396 1.00 87.75 85 MET A N 1
ATOM 701 C CA . MET A 1 85 ? 10.302 -6.127 -19.472 1.00 87.75 85 MET A CA 1
ATOM 702 C C . MET A 1 85 ? 10.436 -7.425 -20.273 1.00 87.75 85 MET A C 1
ATOM 704 O O . MET A 1 85 ? 11.356 -7.551 -21.071 1.00 87.75 85 MET A O 1
ATOM 708 N N . GLY A 1 86 ? 9.515 -8.377 -20.089 1.00 83.62 86 GLY A N 1
ATOM 709 C CA . GLY A 1 86 ? 9.507 -9.637 -20.836 1.00 83.62 86 GLY A CA 1
ATOM 710 C C . GLY A 1 86 ? 9.162 -9.478 -22.320 1.00 83.62 86 GLY A C 1
ATOM 711 O O . GLY A 1 86 ? 9.595 -10.288 -23.130 1.00 83.62 86 GLY A O 1
ATOM 712 N N . SER A 1 87 ? 8.412 -8.433 -22.684 1.00 80.00 87 SER A N 1
ATOM 713 C CA . SER A 1 87 ? 8.088 -8.096 -24.076 1.00 80.00 87 SER A CA 1
ATOM 714 C C . SER A 1 87 ? 9.032 -7.063 -24.703 1.00 80.00 87 SER A C 1
ATOM 716 O O . SER A 1 87 ? 8.824 -6.691 -25.856 1.00 80.00 87 SER A O 1
ATOM 718 N N . CYS A 1 88 ? 10.020 -6.550 -23.958 1.00 72.12 88 CYS A N 1
ATOM 719 C CA . CYS A 1 88 ? 10.966 -5.561 -24.472 1.00 72.12 88 CYS A CA 1
ATOM 720 C C . CYS A 1 88 ? 11.893 -6.219 -25.494 1.00 72.12 88 CYS A C 1
ATOM 722 O O . CYS A 1 88 ? 12.860 -6.896 -25.149 1.00 72.12 88 CYS A O 1
ATOM 724 N N . ASN A 1 89 ? 11.604 -5.980 -26.768 1.00 76.62 89 ASN A N 1
ATOM 725 C CA . ASN A 1 89 ? 12.490 -6.332 -27.866 1.00 76.62 89 ASN A CA 1
ATOM 726 C C . ASN A 1 89 ? 13.581 -5.258 -28.025 1.00 76.62 89 ASN A C 1
ATOM 728 O O . ASN A 1 89 ? 13.367 -4.101 -27.662 1.00 76.62 89 ASN A O 1
ATOM 732 N N . PRO A 1 90 ? 14.731 -5.572 -28.640 1.00 72.12 90 PRO A N 1
ATOM 733 C CA . PRO A 1 90 ? 15.768 -4.578 -28.946 1.00 72.12 90 PRO A CA 1
ATOM 734 C C . PRO A 1 90 ? 15.295 -3.433 -29.868 1.00 72.12 90 PRO A C 1
ATOM 736 O O . PRO A 1 90 ? 15.984 -2.428 -29.990 1.00 72.12 90 PRO A O 1
ATOM 739 N N . LEU A 1 91 ? 14.111 -3.562 -30.481 1.00 67.44 91 LEU A N 1
ATOM 740 C CA . LEU A 1 91 ? 13.440 -2.534 -31.287 1.00 67.44 91 LEU A CA 1
ATOM 741 C C . LEU A 1 91 ? 12.384 -1.722 -30.505 1.00 67.44 91 LEU A C 1
ATOM 743 O O . LEU A 1 91 ? 11.594 -1.011 -31.122 1.00 67.44 91 LEU A O 1
ATOM 747 N N . SER A 1 92 ? 12.322 -1.852 -29.174 1.00 78.06 92 SER A N 1
ATOM 748 C CA . SER A 1 92 ? 11.356 -1.111 -28.347 1.00 78.06 92 SER A CA 1
ATOM 749 C C . SER A 1 92 ? 11.544 0.394 -28.528 1.00 78.06 92 SER A C 1
ATOM 751 O O . SER A 1 92 ? 12.674 0.893 -28.557 1.00 78.06 92 SER A O 1
ATOM 753 N N . SER A 1 93 ? 10.438 1.127 -28.645 1.00 87.19 93 SER A N 1
ATOM 754 C CA . SER A 1 93 ? 10.499 2.573 -28.849 1.00 87.19 93 SER A CA 1
ATOM 755 C C . SER A 1 93 ? 11.113 3.262 -27.628 1.00 87.19 93 SER A C 1
ATOM 757 O O . SER A 1 93 ? 10.903 2.862 -26.480 1.00 87.19 93 SER A O 1
ATOM 759 N N . VAL A 1 94 ? 11.831 4.364 -27.859 1.00 88.50 94 VAL A N 1
ATOM 760 C CA . VAL A 1 94 ? 12.366 5.216 -26.784 1.00 88.50 94 VAL A CA 1
ATOM 761 C C . VAL A 1 94 ? 11.255 5.664 -25.827 1.00 88.50 94 VAL A C 1
ATOM 763 O O . VAL A 1 94 ? 11.489 5.804 -24.625 1.00 88.50 94 VAL A O 1
ATOM 766 N N . ASP A 1 95 ? 10.037 5.860 -26.330 1.00 88.81 95 ASP A N 1
ATOM 767 C CA . ASP A 1 95 ? 8.900 6.283 -25.512 1.00 88.81 95 ASP A CA 1
ATOM 768 C C . ASP A 1 95 ? 8.373 5.172 -24.599 1.00 88.81 95 ASP A C 1
ATOM 770 O O . ASP A 1 95 ? 8.012 5.454 -23.454 1.00 88.81 95 ASP A O 1
ATOM 774 N N . GLU A 1 96 ? 8.412 3.915 -25.046 1.00 88.19 96 GLU A N 1
ATOM 775 C CA . GLU A 1 96 ? 8.070 2.744 -24.226 1.00 88.19 96 GLU A CA 1
ATOM 776 C C . GLU A 1 96 ? 9.094 2.545 -23.107 1.00 88.19 96 GLU A C 1
ATOM 778 O O . GLU A 1 96 ? 8.732 2.259 -21.966 1.00 88.19 96 GLU A O 1
ATOM 783 N N . LEU A 1 97 ? 10.377 2.772 -23.400 1.00 88.75 97 LEU A N 1
ATOM 784 C CA . LEU A 1 97 ? 11.431 2.715 -22.390 1.00 88.75 97 LEU A CA 1
ATOM 785 C C . LEU A 1 97 ? 11.287 3.840 -21.354 1.00 88.75 97 LEU A C 1
ATOM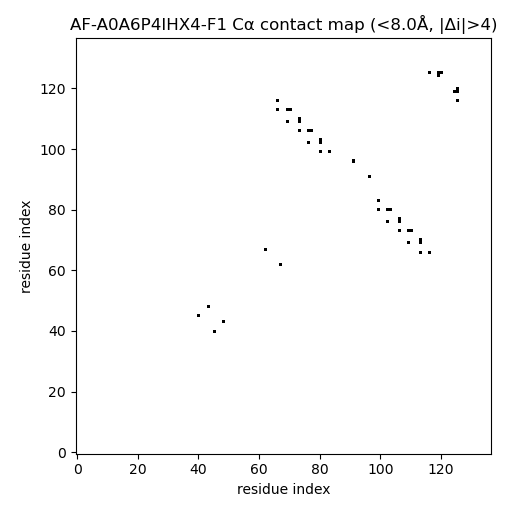 787 O O . LEU A 1 97 ? 11.454 3.618 -20.151 1.00 88.75 97 LEU A O 1
ATOM 791 N N . LYS A 1 98 ? 10.939 5.054 -21.799 1.00 92.00 98 LYS A N 1
ATOM 792 C CA . LYS A 1 98 ? 10.630 6.177 -20.902 1.00 92.00 98 LYS A CA 1
ATOM 793 C C . LYS A 1 98 ? 9.389 5.909 -20.061 1.00 92.00 98 LYS A C 1
ATOM 795 O O . LYS A 1 98 ? 9.378 6.317 -18.902 1.00 92.00 98 LYS A O 1
ATOM 800 N N . GLU A 1 99 ? 8.359 5.285 -20.633 1.00 91.38 99 GLU A N 1
ATOM 801 C CA . GLU A 1 99 ? 7.194 4.789 -19.897 1.00 91.38 99 GLU A CA 1
ATOM 802 C C . GLU A 1 99 ? 7.666 3.847 -18.800 1.00 91.38 99 GLU A C 1
ATOM 804 O O . GLU A 1 99 ? 7.679 4.245 -17.642 1.00 91.38 99 GLU A O 1
ATOM 809 N N . LEU A 1 100 ? 8.265 2.717 -19.156 1.00 91.94 100 LEU A N 1
ATOM 810 C CA . LEU A 1 100 ? 8.751 1.729 -18.200 1.00 91.94 100 LEU A CA 1
ATOM 811 C C . LEU A 1 100 ? 9.620 2.324 -17.076 1.00 91.94 100 LEU A C 1
ATOM 813 O O . LEU A 1 100 ? 9.449 1.985 -15.903 1.00 91.94 100 LEU A O 1
ATOM 817 N N . SER A 1 101 ? 10.511 3.266 -17.403 1.00 93.12 101 SER A N 1
ATOM 818 C CA . SER A 1 101 ? 11.304 3.994 -16.409 1.00 93.12 101 SER A CA 1
ATOM 819 C C . SER A 1 101 ? 10.439 4.778 -15.413 1.00 93.12 101 SER A C 1
ATOM 821 O O . SER A 1 101 ? 10.765 4.819 -14.224 1.00 93.12 101 SER A O 1
ATOM 823 N N . ARG A 1 102 ? 9.360 5.432 -15.860 1.00 95.06 102 ARG A N 1
ATOM 824 C CA . ARG A 1 102 ? 8.416 6.127 -14.972 1.00 95.06 102 ARG A CA 1
ATOM 825 C C . ARG A 1 102 ? 7.703 5.144 -14.057 1.00 95.06 102 ARG A C 1
ATOM 827 O O . ARG A 1 102 ? 7.646 5.412 -12.859 1.00 95.06 102 ARG A O 1
ATOM 834 N N . GLU A 1 103 ? 7.223 4.014 -14.572 1.00 93.81 103 GLU A N 1
ATOM 835 C CA . GLU A 1 103 ? 6.563 2.990 -13.753 1.00 93.81 103 GLU A CA 1
ATOM 836 C C . GLU A 1 103 ? 7.498 2.430 -12.671 1.00 93.81 103 GLU A C 1
ATOM 838 O O . GLU A 1 103 ? 7.109 2.348 -11.502 1.00 93.81 103 GLU A O 1
ATOM 843 N N . VAL A 1 104 ? 8.757 2.130 -13.011 1.00 95.44 104 VAL A N 1
ATOM 844 C CA . VAL A 1 104 ? 9.767 1.655 -12.046 1.00 95.44 104 VAL A CA 1
ATOM 845 C C . VAL A 1 104 ? 10.041 2.707 -10.967 1.00 95.44 104 VAL A C 1
ATOM 847 O O . VAL A 1 104 ? 10.054 2.408 -9.767 1.00 95.44 104 VAL A O 1
ATOM 850 N N . GLN A 1 105 ? 10.230 3.970 -11.362 1.00 96.44 105 GLN A N 1
ATOM 851 C CA . GLN A 1 105 ? 10.446 5.059 -10.407 1.00 96.44 105 GLN A CA 1
ATOM 852 C C . GLN A 1 105 ? 9.222 5.291 -9.517 1.00 96.44 105 GLN A C 1
ATOM 854 O O . GLN A 1 105 ? 9.366 5.523 -8.312 1.00 96.44 105 GLN A O 1
ATOM 859 N N . PHE A 1 106 ? 8.023 5.223 -10.094 1.00 94.81 106 PHE A N 1
ATOM 860 C CA . PHE A 1 106 ? 6.765 5.337 -9.372 1.00 94.81 106 PHE A CA 1
ATOM 861 C C . PHE A 1 106 ? 6.648 4.241 -8.310 1.00 94.81 106 PHE A C 1
ATOM 863 O O . PHE A 1 106 ? 6.401 4.551 -7.141 1.00 94.81 106 PHE A O 1
ATOM 870 N N . GLN A 1 107 ? 6.898 2.985 -8.686 1.00 95.44 107 GLN A N 1
ATOM 871 C CA . GLN A 1 107 ? 6.880 1.852 -7.768 1.00 95.44 107 GLN A CA 1
ATOM 872 C C . GLN A 1 107 ? 7.852 2.069 -6.602 1.00 95.44 107 GLN A C 1
ATOM 874 O O . GLN A 1 107 ? 7.446 1.955 -5.447 1.00 95.44 107 GLN A O 1
ATOM 879 N N . LYS A 1 108 ? 9.103 2.466 -6.880 1.00 96.12 108 LYS A N 1
ATOM 880 C CA . LYS A 1 108 ? 10.115 2.736 -5.844 1.00 96.12 108 LYS A CA 1
ATOM 881 C C . LYS A 1 108 ? 9.654 3.805 -4.851 1.00 96.12 108 LYS A C 1
ATOM 883 O O . LYS A 1 108 ? 9.752 3.617 -3.639 1.00 96.12 108 LYS A O 1
ATOM 888 N N . ARG A 1 109 ? 9.115 4.924 -5.347 1.00 94.75 109 ARG A N 1
ATOM 889 C CA . ARG A 1 109 ? 8.594 6.005 -4.491 1.00 94.75 109 ARG A CA 1
ATOM 890 C C . ARG A 1 109 ? 7.429 5.521 -3.629 1.00 94.75 109 ARG A C 1
ATOM 892 O O . ARG A 1 109 ? 7.377 5.846 -2.444 1.00 94.75 109 ARG A O 1
ATOM 899 N N . LEU A 1 110 ? 6.516 4.745 -4.209 1.00 93.38 110 LEU A N 1
ATOM 900 C CA . LEU A 1 110 ? 5.349 4.232 -3.501 1.00 93.38 110 LEU A CA 1
ATOM 901 C C . LEU A 1 110 ? 5.730 3.197 -2.431 1.00 93.38 110 LEU A C 1
ATOM 903 O O . LEU A 1 110 ? 5.187 3.25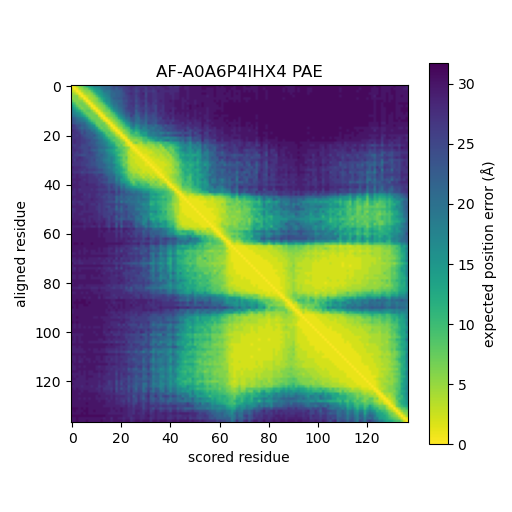5 -1.330 1.00 93.38 110 LEU A O 1
ATOM 907 N N . CYS A 1 111 ? 6.692 2.309 -2.705 1.00 93.62 111 CYS A N 1
ATOM 908 C CA . CYS A 1 111 ? 7.240 1.380 -1.711 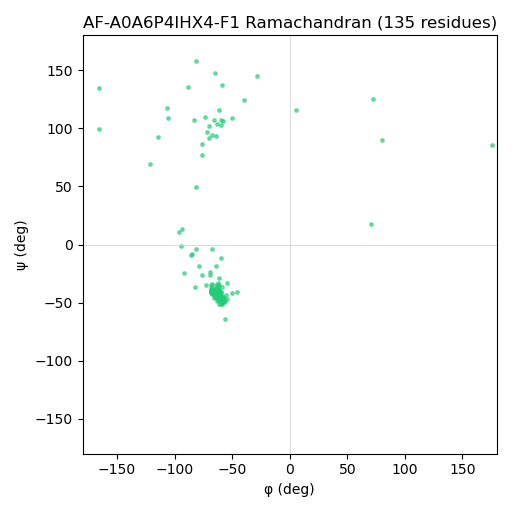1.00 93.62 111 CYS A CA 1
ATOM 909 C C . CYS A 1 111 ? 7.795 2.132 -0.497 1.00 93.62 111 CYS A C 1
ATOM 911 O O . CYS A 1 111 ? 7.372 1.864 0.625 1.00 93.62 111 CYS A O 1
ATOM 913 N N . ASN A 1 112 ? 8.629 3.151 -0.722 1.00 93.75 112 ASN A N 1
ATOM 914 C CA . ASN A 1 112 ? 9.195 3.960 0.361 1.00 93.75 112 ASN A CA 1
ATOM 915 C C . ASN A 1 112 ? 8.104 4.646 1.205 1.00 93.75 112 ASN A C 1
ATOM 917 O O . ASN A 1 112 ? 8.190 4.693 2.433 1.00 93.75 112 ASN A O 1
ATOM 921 N N . GLN A 1 113 ? 7.051 5.175 0.568 1.00 89.88 113 GLN A N 1
ATOM 922 C CA . GLN A 1 113 ? 5.915 5.772 1.284 1.00 89.88 113 GLN A CA 1
ATOM 923 C C . GLN A 1 113 ? 5.179 4.739 2.145 1.00 89.88 113 GLN A C 1
ATOM 925 O O . GLN A 1 113 ? 4.826 5.016 3.293 1.00 89.88 113 GLN A O 1
ATOM 930 N N . VAL A 1 114 ? 4.959 3.545 1.598 1.00 89.88 114 VAL A N 1
ATOM 931 C CA . VAL A 1 114 ? 4.302 2.429 2.283 1.00 89.88 114 VAL A CA 1
ATOM 932 C C . VAL A 1 114 ? 5.126 1.943 3.472 1.00 89.88 114 VAL A C 1
ATOM 934 O O . VAL A 1 114 ? 4.556 1.740 4.542 1.00 89.88 114 VAL A O 1
ATOM 937 N N . GLU A 1 115 ? 6.439 1.789 3.321 1.00 91.38 115 GLU A N 1
ATOM 938 C CA . GLU A 1 115 ? 7.350 1.412 4.407 1.00 91.38 115 GLU A CA 1
ATOM 939 C C . GLU A 1 115 ? 7.316 2.434 5.539 1.00 91.38 115 GLU A C 1
ATOM 941 O O . GLU A 1 115 ? 7.100 2.072 6.697 1.00 91.38 115 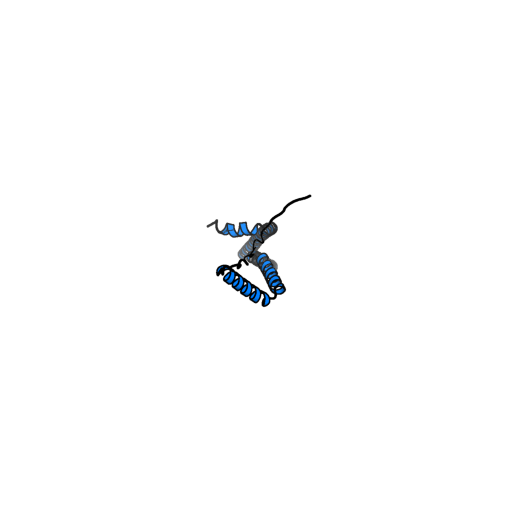GLU A O 1
ATOM 946 N N . ARG A 1 116 ? 7.413 3.723 5.202 1.00 88.62 116 ARG A N 1
ATOM 947 C CA . ARG A 1 1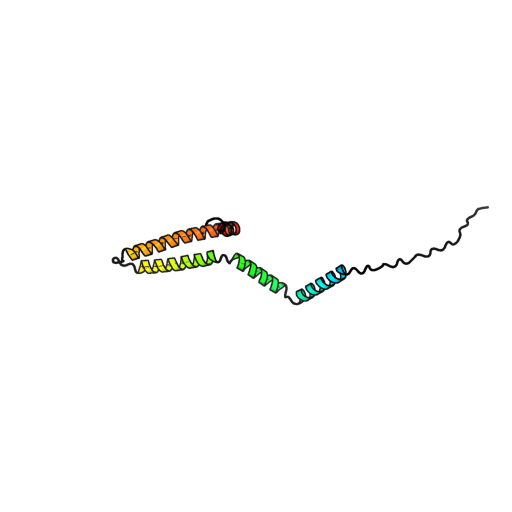16 ? 7.340 4.805 6.186 1.00 88.62 116 ARG A CA 1
ATOM 948 C C . ARG A 1 116 ? 6.023 4.768 6.964 1.00 88.62 116 ARG A C 1
ATOM 950 O O . ARG A 1 116 ? 6.010 4.841 8.189 1.00 88.62 116 ARG A O 1
ATOM 957 N N . LEU A 1 117 ? 4.899 4.597 6.267 1.00 85.62 117 LEU A N 1
ATOM 958 C CA . LEU A 1 117 ? 3.583 4.475 6.901 1.00 85.62 117 LEU A CA 1
ATOM 959 C C . LEU A 1 117 ? 3.459 3.226 7.779 1.00 85.62 117 LEU A C 1
ATOM 961 O O . LEU A 1 117 ? 2.795 3.274 8.815 1.00 85.62 117 LEU A O 1
ATOM 965 N N . GLN A 1 118 ? 4.097 2.118 7.402 1.00 86.31 118 GLN A N 1
ATOM 966 C CA . GLN A 1 118 ? 4.140 0.921 8.241 1.00 86.31 118 GLN A CA 1
ATOM 967 C C . GLN A 1 118 ? 4.943 1.151 9.520 1.00 86.31 118 GLN A C 1
ATOM 969 O O . GLN A 1 118 ? 4.472 0.759 10.585 1.00 86.31 118 GLN A O 1
ATOM 974 N N . GLN A 1 119 ? 6.095 1.820 9.439 1.00 88.31 119 GLN A N 1
ATOM 975 C CA . GLN A 1 119 ? 6.893 2.186 10.614 1.00 88.31 119 GLN A CA 1
ATOM 976 C C . GLN A 1 119 ? 6.077 3.057 11.571 1.00 88.31 119 GLN A C 1
ATOM 978 O O . GLN A 1 119 ? 5.963 2.757 12.756 1.00 88.31 119 GLN A O 1
ATOM 983 N N . PHE A 1 120 ? 5.400 4.080 11.050 1.00 84.94 120 PHE A N 1
ATOM 984 C CA . PHE A 1 120 ? 4.541 4.930 11.870 1.00 84.94 120 PHE A CA 1
ATOM 985 C C . PHE A 1 120 ? 3.377 4.176 12.514 1.00 84.94 120 PHE A C 1
ATOM 987 O O . PHE A 1 120 ? 3.027 4.451 13.660 1.00 84.94 120 PHE A O 1
ATOM 994 N N . ARG A 1 121 ? 2.802 3.193 11.814 1.00 81.19 121 ARG A N 1
ATOM 995 C CA . ARG A 1 121 ? 1.796 2.293 12.387 1.00 81.19 121 ARG A CA 1
ATOM 996 C C . ARG A 1 121 ? 2.354 1.462 13.534 1.00 81.19 121 ARG A C 1
ATOM 998 O O . ARG A 1 121 ? 1.676 1.333 14.547 1.00 81.19 121 ARG A O 1
ATOM 1005 N N . GLN A 1 122 ? 3.555 0.909 13.387 1.00 84.12 122 GLN A N 1
ATOM 1006 C CA . GLN A 1 122 ? 4.200 0.136 14.453 1.00 84.12 122 GLN A CA 1
ATOM 1007 C C . GLN A 1 122 ? 4.458 0.998 15.695 1.00 84.12 122 GLN A C 1
ATOM 1009 O O . GLN A 1 122 ? 4.278 0.525 16.811 1.00 84.12 122 GLN A O 1
ATOM 1014 N N . LEU A 1 123 ? 4.786 2.275 15.493 1.00 87.25 123 LEU A N 1
ATOM 1015 C CA . LEU A 1 123 ? 5.005 3.252 16.562 1.00 87.25 123 LEU A CA 1
ATOM 1016 C C . LEU A 1 123 ? 3.708 3.861 17.133 1.00 87.25 123 LEU A C 1
ATOM 1018 O O . LEU A 1 123 ? 3.773 4.660 18.061 1.00 87.25 123 LEU A O 1
ATOM 1022 N N . GLY A 1 124 ? 2.531 3.531 16.588 1.00 80.50 124 GLY A N 1
ATOM 1023 C CA . GLY A 1 124 ? 1.255 4.120 17.017 1.00 80.50 124 GLY A CA 1
ATOM 1024 C C . GLY A 1 124 ? 1.067 5.597 16.635 1.00 80.50 124 GLY A C 1
ATOM 1025 O O . GLY A 1 124 ? 0.197 6.264 17.185 1.00 80.50 124 GLY A O 1
ATOM 1026 N N . LEU A 1 125 ? 1.846 6.113 15.677 1.00 80.25 125 LEU A N 1
ATOM 1027 C CA . LEU A 1 125 ? 1.862 7.522 15.249 1.00 80.25 125 LEU A CA 1
ATOM 1028 C C . LEU A 1 125 ? 0.933 7.816 14.055 1.00 80.25 125 LEU A C 1
ATOM 1030 O O . LEU A 1 125 ? 1.029 8.866 13.418 1.00 80.25 125 LEU A O 1
ATOM 1034 N N . THR A 1 126 ? 0.030 6.895 13.717 1.00 73.94 126 THR A N 1
ATOM 1035 C CA . THR A 1 126 ? -0.841 6.994 12.531 1.00 73.94 126 THR A CA 1
ATOM 1036 C C . THR A 1 126 ? -1.763 8.208 12.551 1.00 73.94 126 THR A C 1
ATOM 1038 O O . THR A 1 126 ? -1.991 8.812 11.503 1.00 73.94 126 THR A O 1
ATOM 1041 N N . GLU A 1 127 ? -2.238 8.609 13.730 1.00 66.88 127 GLU A N 1
ATOM 1042 C CA . GLU A 1 127 ? -3.145 9.752 13.892 1.00 66.88 127 GLU A CA 1
ATOM 1043 C C . GLU A 1 127 ? -2.459 11.090 13.578 1.00 66.88 127 GLU A C 1
ATOM 1045 O O . GLU A 1 127 ? -3.063 11.979 12.981 1.00 66.88 127 GLU A O 1
ATOM 1050 N N . MET A 1 128 ? -1.169 11.233 13.900 1.00 64.06 128 MET A N 1
ATOM 1051 C CA . MET A 1 128 ? -0.424 12.477 13.659 1.00 64.06 128 MET A CA 1
ATOM 1052 C C . MET A 1 128 ? -0.233 12.760 12.163 1.00 64.06 128 MET A C 1
ATOM 1054 O O . MET A 1 128 ? -0.271 13.907 11.727 1.00 64.06 128 MET A O 1
ATOM 1058 N N . ILE A 1 129 ? -0.079 11.712 11.354 1.00 67.31 129 ILE A N 1
ATOM 1059 C CA . ILE A 1 129 ? 0.176 11.830 9.9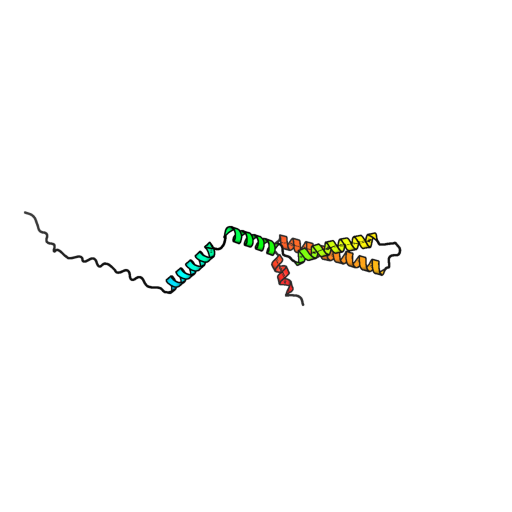11 1.00 67.31 129 ILE A CA 1
ATOM 1060 C C . ILE A 1 129 ? -1.117 12.043 9.132 1.00 67.31 129 ILE A C 1
ATOM 1062 O O . ILE A 1 129 ? -1.136 12.786 8.151 1.00 67.31 129 ILE A O 1
ATOM 1066 N N . LEU A 1 130 ? -2.206 11.402 9.563 1.00 61.12 130 LEU A N 1
ATOM 1067 C CA . LEU A 1 130 ? -3.521 11.608 8.963 1.00 61.12 130 LEU A CA 1
ATOM 1068 C C . LEU A 1 130 ? -4.054 13.017 9.250 1.00 61.12 130 LEU A C 1
ATOM 1070 O O . LEU A 1 130 ? -4.617 13.641 8.352 1.00 61.12 130 LEU A O 1
ATOM 1074 N N . ASN A 1 131 ? -3.803 13.551 10.448 1.00 57.88 131 ASN A N 1
ATOM 1075 C CA . ASN A 1 131 ? -4.223 14.903 10.822 1.00 57.88 131 ASN A CA 1
ATOM 1076 C C . ASN A 1 131 ? -3.347 16.005 10.199 1.00 57.88 131 ASN A C 1
ATOM 1078 O O . ASN A 1 131 ? -3.841 17.103 9.940 1.00 57.88 131 ASN A O 1
ATOM 1082 N N . GLY A 1 132 ? -2.083 15.709 9.872 1.00 53.56 132 GLY A N 1
ATOM 1083 C CA . GLY A 1 132 ? -1.179 16.640 9.184 1.00 53.56 132 GLY A CA 1
ATOM 1084 C C . GLY A 1 132 ? -1.614 17.027 7.763 1.00 53.56 132 GLY A C 1
ATOM 1085 O O . GLY A 1 132 ? -1.216 18.077 7.270 1.00 53.56 132 GLY A O 1
ATOM 1086 N N . LYS A 1 133 ? -2.501 16.253 7.115 1.00 51.59 133 LYS A N 1
ATOM 1087 C CA . LYS A 1 133 ? -3.044 16.566 5.775 1.00 51.59 133 LYS A CA 1
ATOM 1088 C C . LYS A 1 133 ? -3.963 17.794 5.718 1.00 51.59 133 LYS A C 1
ATOM 1090 O O . LYS A 1 133 ? -4.375 18.169 4.627 1.00 51.59 133 LYS A O 1
ATOM 1095 N N . LYS A 1 134 ? -4.281 18.436 6.850 1.00 47.38 134 LYS A N 1
ATOM 1096 C CA . LYS A 1 134 ? -4.921 19.764 6.851 1.00 47.38 134 LYS A CA 1
ATOM 1097 C C . LYS A 1 134 ? -3.930 20.930 6.728 1.00 47.38 134 LYS A C 1
ATOM 1099 O O . LYS A 1 134 ? -4.377 22.057 6.570 1.00 47.38 134 LYS A O 1
ATOM 1104 N N . MET A 1 135 ? -2.620 20.687 6.793 1.00 41.25 135 MET A N 1
ATOM 1105 C CA . MET A 1 135 ? -1.579 21.722 6.771 1.00 41.25 135 MET A CA 1
ATOM 1106 C C . MET A 1 135 ? -0.631 21.502 5.592 1.00 41.25 135 MET A C 1
ATOM 1108 O O . MET A 1 135 ? 0.494 21.055 5.788 1.00 41.25 135 MET A O 1
ATOM 1112 N N . THR A 1 136 ? -1.115 21.717 4.368 1.00 41.34 136 THR A N 1
ATOM 1113 C CA . THR A 1 136 ? -0.331 22.049 3.155 1.00 41.34 136 THR A CA 1
ATOM 1114 C C . THR A 1 136 ? 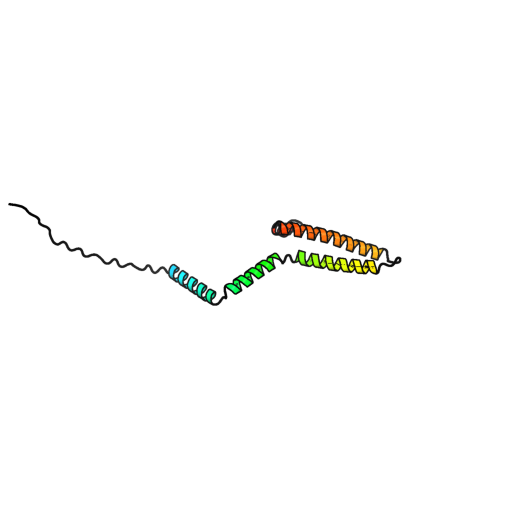-1.286 22.112 1.958 1.00 41.34 136 THR A C 1
ATOM 1116 O O . THR A 1 136 ? -1.499 21.124 1.256 1.00 41.34 136 THR A O 1
ATOM 1119 N N . LEU A 1 137 ? -1.890 23.284 1.770 1.00 34.28 137 LEU A N 1
ATOM 1120 C CA . LEU A 1 137 ? -2.266 23.830 0.466 1.00 34.28 137 LEU A CA 1
ATOM 1121 C C . LEU A 1 137 ? -1.596 25.198 0.366 1.00 34.28 137 LEU A C 1
ATOM 1123 O O . LEU A 1 137 ? -1.640 25.913 1.394 1.00 34.28 137 LEU A O 1
#

Nearest PDB structures (foldseek):
  5szi-assembly1_B  TM=5.113E-01  e=1.683E+00  Homo sapiens
  4ilo-assembly1_A  TM=4.924E-01  e=1.386E+00  Chlamydia trachomatis L2/434/Bu
  5szg-assembly1_A  TM=5.037E-01  e=4.751E+00  Homo sapiens
  4wpe-assembly1_A-2  TM=4.516E-01  e=7.010E+00  Saccharomyces cerevisiae S288C

Sequence (137 aa):
MSDHHKSSSRSKSEKKLHKVKSHDPLKKQKKRALKKLRRRAAAVNFPYQLFLYRQELKRARADFSYLRLSKAKIALTSELIAKKMGSCNPLSSVDELKELSREVQFQKRLCNQVERLQQFRQLGLTEMILNGKKMTL

pLDDT: mean 74.05, std 18.75, range [34.28, 96.44]

Mean predicted aligned error: 17.42 Å

Solvent-accessible surface area (backbone atoms only — not comparable to full-atom values): 8443 Å² total; per-residue (Å²): 137,86,84,88,85,90,80,83,92,74,87,79,84,80,77,84,77,78,78,77,76,78,84,50,66,66,62,55,49,52,53,50,50,52,51,53,51,52,57,53,50,72,76,44,61,58,72,58,52,52,49,51,51,55,51,49,56,50,46,64,74,63,58,49,59,64,58,57,51,50,54,50,52,42,52,54,48,52,52,51,51,53,52,53,60,73,66,58,51,99,81,57,51,72,67,57,55,53,46,53,51,48,55,54,52,49,45,55,54,50,51,55,53,49,52,53,52,49,53,32,49,76,72,68,46,51,66,63,61,65,61,45,70,81,73,80,131

Foldseek 3Di:
DDDDDDDDDDDDPDDDPDPPPPPDVVVVVVVVVVVVVVVVVVVDPVVVVVVVVVVVVVVVLVPPVVLVVLVVLLVVLVVVLVVLVVPDDPPDDPVSVVVSVVSVVVSVVSVVVSVVCVVCSVVVNNVVVVVCVVPDD